Protein AF-A0A365TUL8-F1 (afdb_monomer)

Structure (mmCIF, N/CA/C/O backbone):
data_AF-A0A365TUL8-F1
#
_entry.id   AF-A0A365TUL8-F1
#
loop_
_atom_site.group_PDB
_atom_site.id
_atom_site.type_symbol
_atom_site.label_atom_id
_atom_site.label_alt_id
_atom_site.label_comp_id
_atom_site.label_asym_id
_atom_site.label_entity_id
_atom_site.label_seq_id
_atom_site.pdbx_PDB_ins_code
_atom_site.Cartn_x
_atom_site.Cartn_y
_atom_site.Cartn_z
_atom_site.occupancy
_atom_site.B_iso_or_equiv
_atom_site.auth_seq_id
_atom_site.auth_comp_id
_atom_site.auth_asym_id
_atom_site.auth_atom_id
_atom_site.pdbx_PDB_model_num
ATOM 1 N N . MET A 1 1 ? 41.783 0.658 -5.948 1.00 48.81 1 MET A N 1
ATOM 2 C CA . MET A 1 1 ? 41.569 1.387 -7.216 1.00 48.81 1 MET A CA 1
ATOM 3 C C . MET A 1 1 ? 40.580 0.709 -8.170 1.00 48.81 1 MET A C 1
ATOM 5 O O . MET A 1 1 ? 39.497 1.246 -8.300 1.00 48.81 1 MET A O 1
ATOM 9 N N . LEU A 1 2 ? 40.836 -0.462 -8.784 1.00 32.47 2 LEU A N 1
ATOM 10 C CA . LEU A 1 2 ? 39.826 -1.120 -9.657 1.00 32.47 2 LEU A CA 1
ATOM 11 C C . LEU A 1 2 ? 38.674 -1.791 -8.869 1.00 32.47 2 LEU A C 1
ATOM 13 O O . LEU A 1 2 ? 37.532 -1.793 -9.309 1.00 32.47 2 LEU A O 1
ATOM 17 N N . MET A 1 3 ? 38.965 -2.292 -7.664 1.00 33.47 3 MET A N 1
ATOM 18 C CA . MET A 1 3 ? 37.972 -2.856 -6.732 1.00 33.47 3 MET A CA 1
ATOM 19 C C . MET A 1 3 ? 37.145 -1.799 -5.976 1.00 33.47 3 MET A C 1
ATOM 21 O O . MET A 1 3 ? 36.133 -2.144 -5.388 1.00 33.47 3 MET A O 1
ATOM 25 N N . GLU A 1 4 ? 37.539 -0.520 -5.992 1.00 43.16 4 GLU A N 1
ATOM 26 C CA . GLU A 1 4 ? 36.754 0.576 -5.382 1.00 43.16 4 GLU A CA 1
ATOM 27 C C . GLU A 1 4 ? 35.717 1.147 -6.350 1.00 43.16 4 GLU A C 1
ATOM 29 O O . GLU A 1 4 ? 34.675 1.626 -5.920 1.00 43.16 4 GLU A O 1
ATOM 34 N N . VAL A 1 5 ? 35.961 1.035 -7.658 1.00 46.41 5 VAL A N 1
ATOM 35 C CA . VAL A 1 5 ? 34.981 1.396 -8.695 1.00 46.41 5 VAL A CA 1
ATOM 36 C C . VAL A 1 5 ? 33.846 0.362 -8.757 1.00 46.41 5 VAL A C 1
ATOM 38 O O . VAL A 1 5 ? 32.719 0.707 -9.088 1.00 46.41 5 VAL A O 1
ATOM 41 N N . LEU A 1 6 ? 34.117 -0.880 -8.335 1.00 39.22 6 LEU A N 1
ATOM 42 C CA . LEU A 1 6 ? 33.157 -1.989 -8.231 1.00 39.22 6 LEU A CA 1
ATOM 43 C C . LEU A 1 6 ? 32.432 -2.084 -6.868 1.00 39.22 6 LEU A C 1
ATOM 45 O O . LEU A 1 6 ? 31.628 -2.990 -6.664 1.00 39.22 6 LEU A O 1
ATOM 49 N N . PHE A 1 7 ? 32.642 -1.122 -5.961 1.00 47.91 7 PHE A N 1
ATOM 50 C CA . PHE A 1 7 ? 31.626 -0.751 -4.958 1.00 47.91 7 PHE A CA 1
ATOM 51 C C . PHE A 1 7 ? 30.607 0.273 -5.524 1.00 47.91 7 PHE A C 1
ATOM 53 O O . PHE A 1 7 ? 29.827 0.870 -4.788 1.00 47.91 7 PHE A O 1
ATOM 60 N N . ASP A 1 8 ? 30.655 0.467 -6.847 1.00 53.84 8 ASP A N 1
ATOM 61 C CA . ASP A 1 8 ? 29.578 0.369 -7.841 1.00 53.84 8 ASP A CA 1
ATOM 62 C C . ASP A 1 8 ? 28.235 1.022 -7.492 1.00 53.84 8 ASP A C 1
ATOM 64 O O . ASP A 1 8 ? 27.342 0.434 -6.873 1.00 53.84 8 ASP A O 1
ATOM 68 N N . GLN A 1 9 ? 28.063 2.248 -7.986 1.00 54.72 9 GLN A N 1
ATOM 69 C CA . GLN A 1 9 ? 26.809 2.997 -7.924 1.00 54.72 9 GLN A CA 1
ATOM 70 C C . GLN A 1 9 ? 25.602 2.216 -8.460 1.00 54.72 9 GLN A C 1
ATOM 72 O O . GLN A 1 9 ? 24.484 2.509 -8.045 1.00 54.72 9 GLN A O 1
ATOM 77 N N . SER A 1 10 ? 25.794 1.215 -9.327 1.00 61.03 10 SER A N 1
ATOM 78 C CA . SER A 1 10 ? 24.704 0.366 -9.816 1.00 61.03 10 SER A CA 1
ATOM 79 C C . SER A 1 10 ? 24.051 -0.441 -8.688 1.00 61.03 10 SER A C 1
ATOM 81 O O . SER A 1 10 ? 22.827 -0.460 -8.573 1.00 61.03 10 SER A O 1
ATOM 83 N N . ASN A 1 11 ? 24.853 -1.011 -7.787 1.00 66.25 11 ASN A N 1
ATOM 84 C CA . ASN A 1 11 ? 24.385 -1.830 -6.670 1.00 66.25 11 ASN A CA 1
ATOM 85 C C . ASN A 1 11 ? 23.709 -0.966 -5.599 1.00 66.25 11 ASN A C 1
ATOM 87 O O . ASN A 1 11 ? 22.654 -1.310 -5.070 1.00 66.25 11 ASN A O 1
ATOM 91 N N . ILE A 1 12 ? 24.278 0.216 -5.350 1.00 72.75 12 ILE A N 1
ATOM 92 C CA . ILE A 1 12 ? 23.677 1.225 -4.477 1.00 72.75 12 ILE A CA 1
ATOM 93 C C . ILE A 1 12 ? 22.346 1.703 -5.071 1.00 72.75 12 ILE A C 1
ATOM 95 O O . ILE A 1 12 ? 21.350 1.723 -4.353 1.00 72.75 12 ILE A O 1
ATOM 99 N N . SER A 1 13 ? 22.282 2.014 -6.371 1.00 75.56 13 SER A N 1
ATOM 100 C CA . SER A 1 13 ? 21.034 2.436 -7.024 1.00 75.56 13 SER A CA 1
ATOM 101 C C . SER A 1 13 ? 19.967 1.341 -6.989 1.00 75.56 13 SER A C 1
ATOM 103 O O . SER A 1 13 ? 18.818 1.639 -6.695 1.00 75.56 13 SER A O 1
ATOM 105 N N . ASN A 1 14 ? 20.345 0.070 -7.157 1.00 80.31 14 ASN A N 1
ATOM 106 C CA . ASN A 1 14 ? 19.419 -1.058 -7.056 1.00 80.31 14 ASN A CA 1
ATOM 107 C C . ASN A 1 14 ? 18.845 -1.194 -5.640 1.00 80.31 14 ASN A C 1
ATOM 109 O O . ASN A 1 14 ? 17.654 -1.449 -5.478 1.00 80.31 14 ASN A O 1
ATOM 113 N N . VAL A 1 15 ? 19.665 -0.977 -4.607 1.00 84.94 15 VAL A N 1
ATOM 114 C CA . VAL A 1 15 ? 19.201 -0.959 -3.212 1.00 84.94 15 VAL A CA 1
ATOM 115 C C . VAL A 1 15 ? 18.293 0.245 -2.948 1.00 84.94 15 VAL A C 1
ATOM 117 O O . VAL A 1 15 ? 17.236 0.080 -2.342 1.00 84.94 15 VAL A O 1
ATOM 120 N N . TRP A 1 16 ? 18.647 1.444 -3.419 1.00 88.12 16 TRP A N 1
ATOM 121 C CA . TRP A 1 16 ? 17.794 2.630 -3.270 1.00 88.12 16 TRP A CA 1
ATOM 122 C C . TRP A 1 16 ? 16.459 2.464 -3.987 1.00 88.12 16 TRP A C 1
ATOM 124 O O . TRP A 1 16 ? 15.424 2.738 -3.388 1.00 88.12 16 TRP A O 1
ATOM 134 N N . ASN A 1 17 ? 16.465 1.948 -5.212 1.00 86.19 17 ASN A N 1
ATOM 135 C CA . ASN A 1 17 ? 15.252 1.700 -5.980 1.00 86.19 17 ASN A CA 1
ATOM 136 C C . ASN A 1 17 ? 14.392 0.603 -5.345 1.00 86.19 17 ASN A C 1
ATOM 138 O O . ASN A 1 17 ? 13.170 0.696 -5.332 1.00 86.19 17 ASN A O 1
ATOM 142 N N . PHE A 1 18 ? 15.004 -0.417 -4.741 1.00 86.50 18 PHE A N 1
ATOM 143 C CA . PHE A 1 18 ? 14.268 -1.405 -3.956 1.00 86.50 18 PHE A CA 1
ATOM 144 C C . PHE A 1 18 ? 13.600 -0.778 -2.717 1.00 86.50 18 PHE A C 1
ATOM 146 O O . PHE A 1 18 ? 12.465 -1.113 -2.372 1.00 86.50 18 PHE A O 1
ATOM 153 N N . LEU A 1 19 ? 14.284 0.148 -2.038 1.00 90.19 19 LEU A N 1
ATOM 154 C CA . LEU A 1 19 ? 13.783 0.783 -0.817 1.00 90.19 19 LEU A CA 1
ATOM 155 C C . LEU A 1 19 ? 12.741 1.881 -1.084 1.00 90.19 19 LEU A C 1
ATOM 157 O O . LEU A 1 19 ? 11.743 1.937 -0.364 1.00 90.19 19 LEU A O 1
ATOM 161 N N . PHE A 1 20 ? 12.950 2.722 -2.097 1.00 91.12 20 PHE A N 1
ATOM 162 C CA . PHE A 1 20 ? 12.169 3.942 -2.360 1.00 91.12 20 PHE A CA 1
ATOM 163 C C . PHE A 1 20 ? 11.414 3.933 -3.694 1.00 91.12 20 PHE A C 1
ATOM 165 O O . PHE A 1 20 ? 10.639 4.850 -3.958 1.00 91.12 20 PHE A O 1
ATOM 172 N N . GLY A 1 21 ? 11.591 2.889 -4.501 1.00 89.69 21 GLY A N 1
ATOM 173 C CA . GLY A 1 21 ? 10.936 2.738 -5.792 1.00 89.69 21 GLY A CA 1
ATOM 174 C C . GLY A 1 21 ? 11.673 3.445 -6.921 1.00 89.69 21 GLY A C 1
ATOM 175 O O . GLY A 1 21 ? 12.714 4.071 -6.726 1.00 89.69 21 GLY A O 1
ATOM 176 N N . HIS A 1 22 ? 11.108 3.324 -8.117 1.00 89.88 22 HIS A N 1
ATOM 177 C CA . HIS A 1 22 ? 11.665 3.874 -9.354 1.00 89.88 22 HIS A CA 1
ATOM 178 C C . HIS A 1 22 ? 10.919 5.129 -9.843 1.00 89.88 22 HIS A C 1
ATOM 180 O O . HIS A 1 22 ? 11.310 5.729 -10.843 1.00 89.88 22 HIS A O 1
ATOM 186 N N . GLY A 1 23 ? 9.857 5.540 -9.141 1.00 86.75 23 GLY A N 1
ATOM 187 C CA . GLY A 1 23 ? 8.977 6.641 -9.525 1.00 86.75 23 GLY A CA 1
ATOM 188 C C . GLY A 1 23 ? 7.614 6.165 -10.031 1.00 86.75 23 GLY A C 1
ATOM 189 O O . GLY A 1 23 ? 7.421 5.004 -10.392 1.00 86.75 23 GLY A O 1
ATOM 190 N N . ALA A 1 24 ? 6.645 7.082 -10.040 1.00 86.19 24 ALA A N 1
ATOM 191 C CA . ALA A 1 24 ? 5.290 6.786 -10.494 1.00 86.19 24 ALA A CA 1
ATOM 192 C C . ALA A 1 24 ? 5.275 6.369 -11.975 1.00 86.19 24 ALA A C 1
ATOM 194 O O . ALA A 1 24 ? 5.988 6.953 -12.787 1.00 86.19 24 ALA A O 1
ATOM 195 N N . GLU A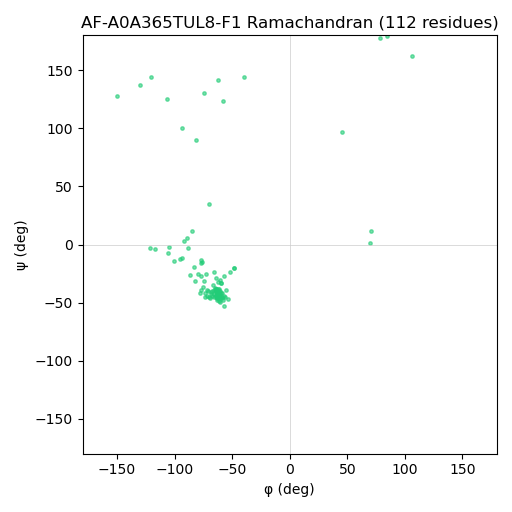 1 25 ? 4.434 5.387 -12.308 1.00 86.62 25 GLU A N 1
ATOM 196 C CA . GLU A 1 25 ? 4.279 4.810 -13.654 1.00 86.62 25 GLU A CA 1
ATOM 197 C C . GLU A 1 25 ? 5.458 3.968 -14.158 1.00 86.62 25 GLU A C 1
ATOM 199 O O . GLU A 1 25 ? 5.363 3.414 -15.254 1.00 86.62 25 GLU A O 1
ATOM 204 N N . PHE A 1 26 ? 6.525 3.785 -13.372 1.00 88.50 26 PHE A N 1
ATOM 205 C CA . PHE A 1 26 ? 7.667 2.965 -13.784 1.00 88.50 26 PHE A CA 1
ATOM 206 C C . PHE A 1 26 ? 7.233 1.563 -14.219 1.00 88.50 26 PHE A C 1
ATOM 208 O O . PHE A 1 26 ? 7.583 1.104 -15.299 1.00 88.50 26 PHE A O 1
ATOM 215 N N . SER A 1 27 ? 6.379 0.916 -13.431 1.00 85.88 27 SER A N 1
ATOM 216 C CA . SER A 1 27 ? 5.842 -0.409 -13.744 1.00 85.88 27 SER A CA 1
ATOM 217 C C . SER A 1 27 ? 5.056 -0.482 -15.065 1.00 85.88 27 SER A C 1
ATOM 219 O O . SER A 1 27 ? 5.103 -1.508 -15.741 1.00 85.88 27 SER A O 1
ATOM 221 N N . ARG A 1 28 ? 4.353 0.587 -15.468 1.00 87.06 28 ARG A N 1
ATOM 222 C CA . ARG A 1 28 ? 3.670 0.681 -16.773 1.00 87.06 28 ARG A CA 1
ATOM 223 C C . ARG A 1 28 ? 4.686 0.832 -17.900 1.00 87.06 28 ARG A C 1
ATOM 225 O O . ARG A 1 28 ? 4.564 0.145 -18.910 1.00 87.06 28 ARG A O 1
ATOM 232 N N . LEU A 1 29 ? 5.688 1.691 -17.709 1.00 89.06 29 LEU A N 1
ATOM 233 C CA . LEU A 1 29 ? 6.765 1.895 -18.677 1.00 89.06 29 LEU A CA 1
ATOM 234 C C . LEU A 1 29 ? 7.546 0.599 -18.911 1.00 89.06 29 LEU A C 1
ATOM 236 O O . LEU A 1 29 ? 7.725 0.212 -20.058 1.00 89.06 29 LEU A O 1
ATOM 240 N N . THR A 1 30 ? 7.895 -0.135 -17.851 1.00 86.00 30 THR A N 1
ATOM 241 C CA . THR A 1 30 ? 8.567 -1.439 -17.964 1.00 86.00 30 THR A CA 1
ATOM 242 C C . THR A 1 30 ? 7.739 -2.444 -18.766 1.00 86.00 30 THR A C 1
ATOM 244 O O . THR A 1 30 ? 8.280 -3.164 -19.598 1.00 86.00 30 THR A O 1
ATOM 247 N N . VAL A 1 31 ? 6.419 -2.498 -18.556 1.00 84.50 31 VAL A N 1
ATOM 248 C CA . VAL A 1 31 ? 5.544 -3.390 -19.336 1.00 84.50 31 VAL A CA 1
ATOM 249 C C . VAL A 1 31 ? 5.459 -2.951 -20.800 1.00 84.50 31 VAL A C 1
ATOM 251 O O . VAL A 1 31 ? 5.504 -3.799 -21.691 1.00 84.50 31 VAL A O 1
ATOM 254 N N . ALA A 1 32 ? 5.378 -1.645 -21.062 1.00 88.38 32 ALA A N 1
ATOM 255 C CA . ALA A 1 32 ? 5.361 -1.110 -22.419 1.00 88.38 32 ALA A CA 1
ATOM 256 C C . ALA A 1 32 ? 6.672 -1.380 -23.174 1.00 88.38 32 ALA A C 1
ATOM 258 O O . ALA A 1 32 ? 6.630 -1.708 -24.359 1.00 88.38 32 ALA A O 1
ATOM 259 N N . GLU A 1 33 ? 7.814 -1.287 -22.492 1.00 88.38 33 GLU A N 1
ATOM 260 C CA . GLU A 1 33 ? 9.138 -1.585 -23.046 1.00 88.38 33 GLU A CA 1
ATOM 261 C C . GLU A 1 33 ? 9.325 -3.082 -23.328 1.00 88.38 33 GLU A C 1
ATOM 263 O O . GLU A 1 33 ? 9.775 -3.444 -24.413 1.00 88.38 33 GLU A O 1
ATOM 268 N N . GLU A 1 34 ? 8.940 -3.952 -22.390 1.00 86.44 34 GLU A N 1
ATOM 269 C CA . GLU A 1 34 ? 9.165 -5.400 -22.499 1.00 86.44 34 GLU A CA 1
ATOM 270 C C . GLU A 1 34 ? 8.224 -6.062 -23.515 1.00 86.44 34 GLU A C 1
ATOM 272 O O . GLU A 1 34 ? 8.627 -6.926 -24.294 1.00 86.44 34 GLU A O 1
ATOM 277 N N . PHE A 1 35 ? 6.952 -5.661 -23.521 1.00 85.38 35 PHE A N 1
ATOM 278 C CA . PHE A 1 35 ? 5.926 -6.326 -24.321 1.00 85.38 35 PHE A CA 1
ATOM 279 C C . PHE A 1 35 ? 5.499 -5.538 -25.567 1.00 85.38 35 PHE A C 1
ATOM 281 O O . PHE A 1 35 ? 4.744 -6.054 -26.395 1.00 85.38 35 PHE A O 1
ATOM 288 N N . GLY A 1 36 ? 5.969 -4.297 -25.724 1.00 87.19 36 GLY A N 1
ATOM 289 C CA . GLY A 1 36 ? 5.660 -3.445 -26.874 1.00 87.19 36 GLY A CA 1
ATOM 290 C C . GLY A 1 36 ? 4.215 -2.934 -26.918 1.00 87.19 36 GLY A C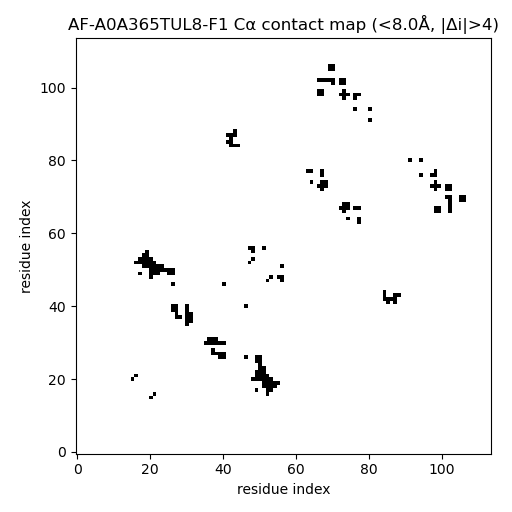 1
ATOM 291 O O . GLY A 1 36 ? 3.788 -2.399 -27.942 1.00 87.19 36 GLY A O 1
ATOM 292 N N . PHE A 1 37 ? 3.448 -3.098 -25.837 1.00 85.38 37 PHE A N 1
ATOM 293 C CA . PHE A 1 37 ? 2.087 -2.583 -25.707 1.00 85.38 37 PHE A CA 1
ATOM 294 C C . PHE A 1 37 ? 1.900 -1.824 -24.393 1.00 85.38 37 PHE A C 1
ATOM 296 O O . PHE A 1 37 ? 2.332 -2.254 -23.328 1.00 85.38 37 PHE A O 1
ATOM 303 N N . ASP A 1 38 ? 1.214 -0.686 -24.470 1.00 83.06 38 ASP A N 1
ATOM 304 C CA . ASP A 1 38 ? 0.926 0.160 -23.315 1.00 83.06 38 ASP A CA 1
ATOM 305 C C . ASP A 1 38 ? -0.283 -0.393 -22.546 1.00 83.06 38 ASP A C 1
ATOM 307 O O . ASP A 1 38 ? -1.437 -0.073 -22.846 1.00 83.06 38 ASP A O 1
ATOM 311 N N . ILE A 1 39 ? -0.013 -1.272 -21.576 1.00 80.44 39 ILE A N 1
ATOM 312 C CA . ILE A 1 39 ? -1.016 -1.735 -20.613 1.00 80.44 39 ILE A CA 1
ATOM 313 C C . ILE A 1 39 ? -0.599 -1.406 -19.183 1.00 80.44 39 ILE A C 1
ATOM 315 O O . ILE A 1 39 ? 0.566 -1.501 -18.798 1.00 80.44 39 ILE A O 1
ATOM 319 N N . MET A 1 40 ? -1.593 -1.071 -18.365 1.00 75.81 40 MET A N 1
ATOM 320 C CA . MET A 1 40 ? -1.390 -0.871 -16.937 1.00 75.81 40 MET A CA 1
ATOM 321 C C . MET A 1 40 ? -1.202 -2.234 -16.245 1.00 75.81 40 MET A C 1
ATOM 323 O O . MET A 1 40 ? -2.045 -3.120 -16.429 1.00 75.81 40 MET A O 1
ATOM 327 N N . PRO A 1 41 ? -0.165 -2.415 -15.406 1.00 73.50 41 PRO A N 1
ATOM 328 C CA . PRO A 1 41 ? -0.036 -3.604 -14.576 1.00 73.50 41 PRO A CA 1
ATOM 329 C C . PRO A 1 41 ? -1.263 -3.745 -13.669 1.00 73.50 41 PRO A C 1
ATOM 331 O O . PRO A 1 41 ? -1.594 -2.839 -12.902 1.00 73.50 41 PRO A O 1
ATOM 334 N N . HIS A 1 42 ? -1.934 -4.891 -13.760 1.00 71.69 42 HIS A N 1
ATOM 335 C CA . HIS A 1 42 ? -3.203 -5.148 -13.071 1.00 71.69 42 HIS A CA 1
ATOM 336 C C . HIS A 1 42 ? -3.021 -5.434 -11.562 1.00 71.69 42 HIS A C 1
ATOM 338 O O . HIS A 1 42 ? -3.981 -5.401 -10.793 1.00 71.69 42 HIS A O 1
ATOM 344 N N . ASN A 1 43 ? -1.796 -5.729 -11.113 1.00 75.56 43 ASN A N 1
ATOM 345 C CA . ASN A 1 43 ? -1.500 -5.950 -9.699 1.00 75.56 43 ASN A CA 1
ATOM 346 C C . ASN A 1 43 ? -1.029 -4.644 -9.046 1.00 75.56 43 ASN A C 1
ATOM 348 O O . ASN A 1 43 ? 0.134 -4.260 -9.171 1.00 75.56 43 ASN A O 1
ATOM 352 N N . ASP A 1 44 ? -1.936 -3.982 -8.327 1.00 75.56 44 ASP A N 1
ATOM 353 C CA . ASP A 1 44 ? -1.661 -2.696 -7.684 1.00 75.56 44 ASP A CA 1
ATOM 354 C C . ASP A 1 44 ? -0.590 -2.783 -6.594 1.00 75.56 44 ASP A C 1
ATOM 356 O O . ASP A 1 44 ? 0.117 -1.806 -6.377 1.00 75.56 44 ASP A O 1
ATOM 360 N N . PHE A 1 45 ? -0.432 -3.930 -5.923 1.00 76.00 45 PHE A N 1
ATOM 361 C CA . PHE A 1 45 ? 0.594 -4.094 -4.891 1.00 76.00 45 PHE A CA 1
ATOM 362 C C . PHE A 1 45 ? 1.989 -4.207 -5.506 1.00 76.00 45 PHE A C 1
ATOM 364 O O . PHE A 1 45 ? 2.913 -3.533 -5.060 1.00 76.00 45 PHE A O 1
ATOM 371 N N . ILE A 1 46 ? 2.134 -5.008 -6.567 1.00 78.19 46 ILE A N 1
ATOM 372 C CA . ILE A 1 46 ? 3.393 -5.107 -7.321 1.00 78.19 46 ILE A CA 1
ATOM 373 C C . ILE A 1 46 ? 3.721 -3.758 -7.962 1.00 78.19 46 ILE A C 1
ATOM 375 O O . ILE A 1 46 ? 4.857 -3.304 -7.860 1.00 78.19 46 ILE A O 1
ATOM 379 N N . ARG A 1 47 ? 2.726 -3.083 -8.553 1.00 83.31 47 ARG A N 1
ATOM 380 C CA . ARG A 1 47 ? 2.888 -1.720 -9.072 1.00 83.31 47 ARG A CA 1
ATOM 381 C C . ARG A 1 47 ? 3.356 -0.764 -7.980 1.00 83.31 47 ARG A C 1
ATOM 383 O O . ARG A 1 47 ? 4.354 -0.083 -8.162 1.00 83.31 47 ARG A O 1
ATOM 390 N N . PHE A 1 48 ? 2.659 -0.722 -6.847 1.00 83.94 48 PHE A N 1
ATOM 391 C CA . PHE A 1 48 ? 2.986 0.188 -5.752 1.00 83.94 48 PHE A CA 1
ATOM 392 C C . PHE A 1 48 ? 4.385 -0.086 -5.189 1.00 83.94 48 PHE A C 1
ATOM 394 O O . PHE A 1 48 ? 5.126 0.848 -4.902 1.00 83.94 48 PHE A O 1
ATOM 401 N N . PHE A 1 49 ? 4.776 -1.356 -5.094 1.00 85.25 49 PHE A N 1
ATOM 402 C CA . PHE A 1 49 ? 6.118 -1.747 -4.687 1.00 85.25 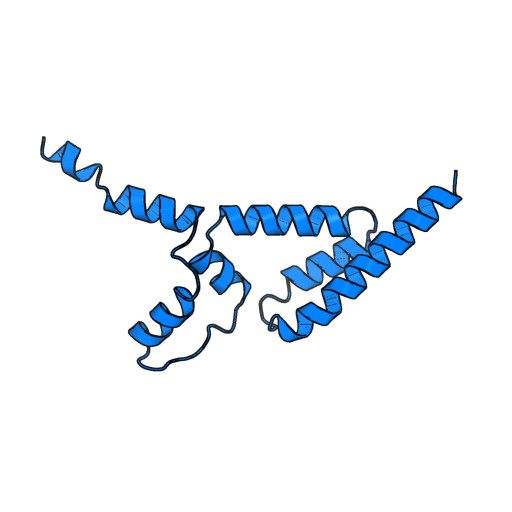49 PHE A CA 1
ATOM 403 C C . PHE A 1 49 ? 7.195 -1.324 -5.695 1.00 85.25 49 PHE A C 1
ATOM 405 O O . PHE A 1 49 ? 8.221 -0.791 -5.289 1.00 85.25 49 PHE A O 1
ATOM 412 N N . LEU A 1 50 ? 6.983 -1.528 -6.996 1.00 84.38 50 LEU A N 1
ATOM 413 C CA . LEU A 1 50 ? 7.958 -1.143 -8.022 1.00 84.38 50 LEU A CA 1
ATOM 414 C C . LEU A 1 50 ? 8.093 0.380 -8.150 1.00 84.38 50 LEU A C 1
ATOM 416 O O . LEU A 1 50 ? 9.210 0.893 -8.262 1.00 84.38 50 LEU A O 1
ATOM 420 N N . ASP A 1 51 ? 6.971 1.094 -8.085 1.00 88.00 51 ASP A N 1
ATOM 421 C CA . ASP A 1 51 ? 6.919 2.543 -8.259 1.00 88.00 51 ASP A CA 1
ATOM 422 C C . ASP A 1 51 ? 7.406 3.290 -6.997 1.00 88.00 51 ASP A C 1
ATOM 424 O O . ASP A 1 51 ? 8.128 4.279 -7.118 1.00 88.00 51 ASP A O 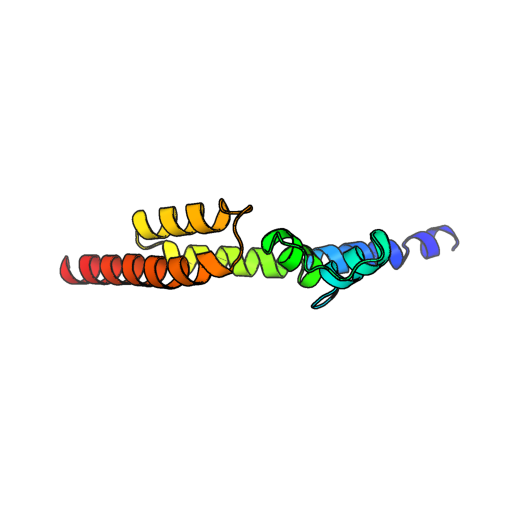1
ATOM 428 N N . PHE A 1 52 ? 7.065 2.814 -5.788 1.00 88.56 52 PHE A N 1
ATOM 429 C CA . PHE A 1 52 ? 7.306 3.526 -4.515 1.00 88.56 52 PHE A CA 1
ATOM 430 C C . PHE A 1 52 ? 8.179 2.779 -3.489 1.00 88.56 52 PHE A C 1
ATOM 432 O O . PHE A 1 52 ? 8.469 3.316 -2.415 1.00 88.56 52 PHE A O 1
ATOM 439 N N . GLY A 1 53 ? 8.595 1.548 -3.782 1.00 89.00 53 GLY A N 1
ATOM 440 C CA . GLY A 1 53 ? 9.556 0.784 -2.987 1.00 89.00 53 GLY A CA 1
ATOM 441 C C . GLY A 1 53 ? 9.006 0.135 -1.718 1.00 89.00 53 GLY A C 1
ATOM 442 O O . GLY A 1 53 ? 7.842 0.286 -1.321 1.00 89.00 53 GLY A O 1
ATOM 443 N N . LEU A 1 54 ? 9.893 -0.597 -1.040 1.00 88.38 54 LEU A N 1
ATOM 444 C CA . LEU A 1 54 ? 9.592 -1.304 0.203 1.00 88.38 54 LEU A CA 1
ATOM 445 C C . LEU A 1 54 ? 9.160 -0.361 1.333 1.00 88.38 54 LEU A C 1
ATOM 447 O O . LEU A 1 54 ? 8.248 -0.694 2.089 1.00 88.38 54 LEU A O 1
ATOM 451 N N . PHE A 1 55 ? 9.793 0.806 1.467 1.00 90.62 55 PHE A N 1
ATOM 452 C CA . PHE A 1 55 ? 9.515 1.728 2.569 1.00 90.62 55 PHE A CA 1
ATOM 453 C C . PHE A 1 55 ? 8.072 2.242 2.523 1.00 90.62 55 PHE A C 1
ATOM 455 O O . PHE A 1 55 ? 7.363 2.210 3.531 1.00 90.62 55 PHE A O 1
ATOM 462 N N . SER A 1 56 ? 7.598 2.620 1.337 1.00 87.00 56 SER A N 1
ATOM 463 C CA . SER A 1 56 ? 6.212 3.044 1.126 1.00 87.00 56 SER A CA 1
ATOM 464 C C . SER A 1 56 ? 5.226 1.905 1.391 1.00 87.00 56 SER A C 1
ATOM 466 O O . SER A 1 56 ? 4.181 2.125 2.005 1.00 87.00 56 SER A O 1
ATOM 468 N N . CYS A 1 57 ? 5.571 0.671 1.005 1.00 85.81 57 CYS A N 1
ATOM 469 C CA . CYS A 1 57 ? 4.763 -0.508 1.326 1.00 85.81 57 CYS A CA 1
ATOM 470 C C . CYS A 1 57 ? 4.656 -0.727 2.841 1.00 85.81 57 CYS A C 1
ATOM 472 O O . CYS A 1 57 ? 3.565 -0.969 3.352 1.00 85.81 57 CYS A O 1
ATOM 474 N N . LEU A 1 58 ? 5.762 -0.596 3.580 1.00 88.19 58 LEU A N 1
ATOM 475 C CA . LEU A 1 58 ? 5.765 -0.712 5.041 1.00 88.19 58 LEU A CA 1
ATOM 476 C C . LEU A 1 58 ? 4.907 0.371 5.701 1.00 88.19 58 LEU A C 1
ATOM 478 O O . LEU A 1 58 ? 4.121 0.058 6.595 1.00 88.19 58 LEU A O 1
ATOM 482 N N . ILE A 1 59 ? 4.995 1.622 5.237 1.00 88.38 59 ILE A N 1
ATOM 483 C CA . ILE A 1 59 ? 4.121 2.706 5.709 1.00 88.38 59 ILE A CA 1
ATOM 484 C C . ILE A 1 59 ? 2.652 2.352 5.463 1.00 88.38 59 ILE A C 1
ATOM 486 O O . ILE A 1 59 ? 1.832 2.490 6.371 1.00 88.38 59 ILE A O 1
ATOM 490 N N . LEU A 1 60 ? 2.317 1.851 4.271 1.00 84.69 60 LEU A N 1
ATOM 491 C CA . LEU A 1 60 ? 0.959 1.423 3.945 1.00 84.69 60 LEU A CA 1
ATOM 492 C C . LEU A 1 60 ? 0.473 0.320 4.899 1.00 84.69 60 LEU A C 1
ATOM 494 O O . LEU A 1 60 ? -0.634 0.425 5.425 1.00 84.69 60 LEU A O 1
ATOM 498 N N . PHE A 1 61 ? 1.297 -0.690 5.189 1.00 83.75 61 PHE A N 1
ATOM 499 C CA . PHE A 1 61 ? 0.954 -1.739 6.157 1.00 83.75 61 PHE A CA 1
ATOM 500 C C . PHE A 1 61 ? 0.721 -1.187 7.565 1.00 83.75 61 PHE A C 1
ATOM 502 O O . PHE A 1 61 ? -0.241 -1.582 8.225 1.00 83.75 61 PHE A O 1
ATOM 509 N N . VAL A 1 62 ? 1.558 -0.251 8.022 1.00 88.69 62 VAL A N 1
ATOM 510 C CA . VAL A 1 62 ? 1.378 0.406 9.325 1.00 88.69 62 VAL A CA 1
ATOM 511 C C . VAL A 1 62 ? 0.060 1.178 9.359 1.00 88.69 62 VAL A C 1
ATOM 513 O O . VAL A 1 62 ? -0.693 1.047 10.322 1.00 88.69 62 VAL A O 1
ATOM 516 N N . ILE A 1 63 ? -0.265 1.931 8.305 1.00 86.19 63 ILE A N 1
ATOM 517 C CA . ILE A 1 63 ? -1.539 2.655 8.200 1.00 86.19 63 ILE A CA 1
ATOM 518 C C . ILE A 1 63 ? -2.715 1.674 8.249 1.00 86.19 63 ILE A C 1
ATOM 520 O O . ILE A 1 63 ? -3.631 1.858 9.048 1.00 86.19 63 ILE A O 1
ATOM 524 N N . LEU A 1 64 ? -2.679 0.606 7.451 1.00 83.69 64 LEU A N 1
ATOM 525 C CA . LEU A 1 64 ? -3.734 -0.408 7.421 1.00 83.69 64 LEU A CA 1
ATOM 526 C C . LEU A 1 64 ? -3.928 -1.075 8.790 1.00 83.69 64 LEU A C 1
ATOM 528 O O . LEU A 1 64 ? -5.062 -1.235 9.243 1.00 83.69 64 LEU A O 1
ATOM 532 N N . TY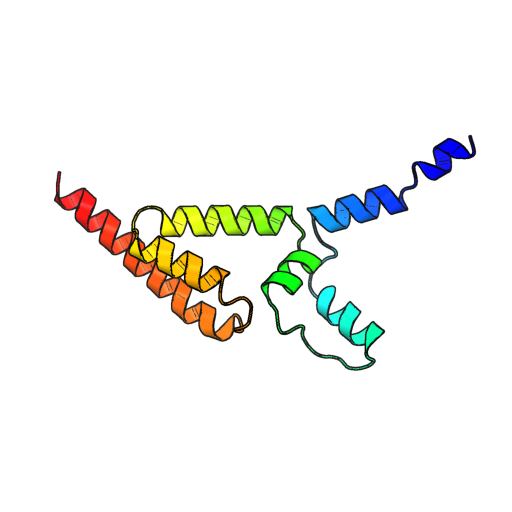R A 1 65 ? -2.838 -1.393 9.489 1.00 85.31 65 TYR A N 1
ATOM 533 C CA . TYR A 1 65 ? -2.893 -1.902 10.857 1.00 85.31 65 TYR A CA 1
ATOM 534 C C . TYR A 1 65 ? -3.539 -0.894 11.815 1.00 85.31 65 TYR A C 1
ATOM 536 O O . TYR A 1 65 ? -4.462 -1.249 12.545 1.00 85.31 65 TYR A O 1
ATOM 544 N N . LEU A 1 66 ? -3.116 0.373 11.795 1.00 86.69 66 LEU A N 1
ATOM 545 C CA . LEU A 1 66 ? -3.677 1.415 12.664 1.00 86.69 66 LEU A CA 1
ATOM 546 C C . LEU A 1 66 ? -5.179 1.624 12.440 1.00 86.69 66 LEU A C 1
ATOM 548 O O . LEU A 1 66 ? -5.902 1.932 13.389 1.00 86.69 66 LEU A O 1
ATOM 552 N N . VAL A 1 67 ? -5.648 1.440 11.206 1.00 83.94 67 VAL A N 1
ATOM 553 C CA . VAL A 1 67 ? -7.065 1.554 10.848 1.00 83.94 67 VAL A CA 1
ATOM 554 C C . VAL A 1 67 ? -7.855 0.290 11.219 1.00 83.94 67 VAL A C 1
ATOM 556 O O . VAL A 1 67 ? -9.052 0.395 11.464 1.00 83.94 67 VAL A O 1
ATOM 559 N N . GLY A 1 68 ? -7.221 -0.883 11.303 1.00 84.38 68 GLY A N 1
ATOM 560 C CA . GLY A 1 68 ? -7.882 -2.156 11.622 1.00 84.38 68 GLY A CA 1
ATOM 561 C C . GLY A 1 68 ? -7.747 -2.646 13.071 1.00 84.38 68 GLY A C 1
ATOM 562 O O . GLY A 1 68 ? -8.475 -3.552 13.466 1.00 84.38 68 GLY A O 1
ATOM 563 N N . LYS A 1 69 ? -6.830 -2.086 13.871 1.00 85.12 69 LYS A N 1
ATOM 564 C CA . LYS A 1 69 ? -6.418 -2.671 15.163 1.00 85.12 69 LYS A CA 1
ATOM 565 C C . LYS A 1 69 ? -7.499 -2.719 16.246 1.00 85.12 69 LYS A C 1
ATOM 567 O O . LYS A 1 69 ? -7.376 -3.521 17.165 1.00 85.12 69 LYS A O 1
ATOM 572 N N . ASP A 1 70 ? -8.525 -1.869 16.181 1.00 84.38 70 ASP A N 1
ATOM 573 C CA . ASP A 1 70 ? -9.518 -1.755 17.260 1.00 84.38 70 ASP A CA 1
ATOM 574 C C . ASP A 1 70 ? -10.733 -2.682 17.052 1.00 84.38 70 ASP A C 1
ATOM 576 O O . ASP A 1 70 ? -11.668 -2.673 17.851 1.00 84.38 70 ASP A O 1
ATOM 580 N N . SER A 1 71 ? -10.735 -3.508 15.996 1.00 87.19 71 SER A N 1
ATOM 581 C CA . SER A 1 71 ? -11.801 -4.472 15.713 1.00 87.19 71 SER A CA 1
ATOM 582 C C . SER A 1 71 ? -11.273 -5.699 14.979 1.00 87.19 71 SER A C 1
ATOM 584 O O . SER A 1 71 ? -10.693 -5.575 13.904 1.00 87.19 71 SER A O 1
ATOM 586 N N . VAL A 1 72 ? -11.564 -6.902 15.491 1.00 86.50 72 VAL A N 1
ATOM 587 C CA . VAL A 1 72 ? -11.248 -8.163 14.792 1.00 86.50 72 VAL A CA 1
ATOM 588 C C . VAL A 1 72 ? -11.857 -8.170 13.388 1.00 86.50 72 VAL A C 1
ATOM 590 O O . VAL A 1 72 ? -11.202 -8.581 12.437 1.00 86.50 72 VAL A O 1
ATOM 593 N N . LEU A 1 73 ? -13.076 -7.640 13.233 1.00 87.38 73 LEU A N 1
ATOM 594 C CA . LEU A 1 73 ? -13.727 -7.517 11.929 1.00 87.38 73 LEU A CA 1
ATOM 595 C C . LEU A 1 73 ? -12.953 -6.577 10.995 1.00 87.38 73 LEU A C 1
ATOM 597 O O . LEU A 1 73 ? -12.743 -6.918 9.836 1.00 87.38 73 LEU A O 1
ATOM 601 N N . ALA A 1 74 ? -12.506 -5.416 11.484 1.00 86.00 74 ALA A N 1
ATOM 602 C CA . ALA A 1 74 ? -11.729 -4.481 10.671 1.00 86.00 74 ALA A CA 1
ATOM 603 C C . ALA A 1 74 ? -10.370 -5.080 10.279 1.00 86.00 74 ALA A C 1
ATOM 605 O O . ALA A 1 74 ? -9.964 -4.956 9.127 1.00 86.00 74 ALA A O 1
ATOM 606 N N . LEU A 1 75 ? -9.713 -5.800 11.191 1.00 86.31 75 LEU A N 1
ATOM 607 C CA . LEU A 1 75 ? -8.477 -6.523 10.902 1.00 86.31 75 LEU A CA 1
ATOM 608 C C . LEU A 1 75 ? -8.690 -7.624 9.851 1.00 86.31 75 LEU A C 1
ATOM 610 O O . LEU A 1 75 ? -7.892 -7.742 8.926 1.00 86.31 75 LEU A O 1
ATOM 614 N N . MET A 1 76 ? -9.777 -8.397 9.941 1.00 87.06 76 MET A N 1
ATOM 615 C CA . MET A 1 76 ? -10.124 -9.393 8.921 1.00 87.06 76 MET A CA 1
ATOM 616 C C . MET A 1 76 ? -10.398 -8.741 7.565 1.00 87.06 76 MET A C 1
ATOM 618 O O . MET A 1 76 ? -9.932 -9.245 6.549 1.00 87.06 76 MET A O 1
ATOM 622 N N . LEU A 1 77 ? -11.092 -7.600 7.535 1.00 85.88 77 LEU A N 1
ATOM 623 C CA . LEU A 1 77 ? -11.320 -6.841 6.304 1.00 85.88 77 LEU A CA 1
ATOM 624 C C . LEU A 1 77 ? -10.013 -6.291 5.714 1.00 85.88 77 LEU A C 1
ATOM 626 O O . LEU A 1 77 ? -9.848 -6.328 4.499 1.00 85.88 77 LEU A O 1
ATOM 630 N N . VAL A 1 78 ? -9.065 -5.847 6.546 1.00 83.12 78 VAL A N 1
ATOM 631 C CA . VAL A 1 78 ? -7.711 -5.458 6.113 1.00 83.12 78 VAL A CA 1
ATOM 632 C C . VAL A 1 78 ? -6.949 -6.658 5.549 1.00 83.12 78 VAL A C 1
ATOM 634 O O . VAL A 1 78 ? -6.331 -6.549 4.497 1.00 83.12 78 VAL A O 1
ATOM 637 N N . LEU A 1 79 ? -7.008 -7.823 6.196 1.00 82.75 79 LEU A N 1
ATOM 638 C CA . LEU A 1 79 ? -6.364 -9.040 5.694 1.00 82.75 79 LEU A CA 1
ATOM 639 C C . LEU A 1 79 ? -6.968 -9.492 4.364 1.00 82.75 79 LEU A C 1
ATOM 641 O O . LEU A 1 79 ? -6.223 -9.875 3.466 1.00 82.75 79 LEU A O 1
ATOM 645 N N . ILE A 1 80 ? -8.290 -9.404 4.205 1.00 82.56 80 ILE A N 1
ATOM 646 C CA . ILE A 1 80 ? -8.980 -9.663 2.934 1.00 82.56 80 ILE A CA 1
ATOM 647 C C . ILE A 1 80 ? -8.539 -8.648 1.878 1.00 82.56 80 ILE A C 1
ATOM 649 O O . ILE A 1 80 ? -8.183 -9.041 0.776 1.00 82.56 80 ILE A O 1
ATOM 653 N N . TYR A 1 81 ? -8.489 -7.361 2.223 1.00 78.50 81 TYR A N 1
ATOM 654 C CA . TYR A 1 81 ? -8.006 -6.302 1.338 1.00 78.50 81 TYR A CA 1
ATOM 655 C C . TYR A 1 81 ? -6.577 -6.572 0.847 1.00 78.50 81 TYR A C 1
ATOM 657 O O . TYR A 1 81 ? -6.304 -6.460 -0.342 1.00 78.50 81 TYR A O 1
ATOM 665 N N . MET A 1 82 ? -5.673 -6.972 1.747 1.00 75.56 82 MET A N 1
ATOM 666 C CA . MET A 1 82 ? -4.286 -7.282 1.394 1.00 75.56 82 MET A CA 1
ATOM 667 C C . MET A 1 82 ? -4.175 -8.584 0.597 1.00 75.56 82 MET A C 1
ATOM 669 O O . MET A 1 82 ? -3.407 -8.640 -0.350 1.00 75.56 82 MET A O 1
ATOM 673 N N . SER A 1 83 ? -4.942 -9.620 0.953 1.00 74.88 83 SER A N 1
ATOM 674 C CA . SER A 1 83 ? -4.920 -10.928 0.277 1.00 74.88 83 SER A CA 1
ATOM 675 C C . SER A 1 83 ? -5.669 -10.955 -1.053 1.00 74.88 83 SER A C 1
ATOM 677 O O . SER A 1 83 ? -5.407 -11.831 -1.878 1.00 74.88 83 SER A O 1
ATOM 679 N N . ALA A 1 84 ? -6.516 -9.963 -1.325 1.00 70.81 84 ALA A N 1
ATOM 680 C CA . ALA A 1 84 ? -7.133 -9.718 -2.623 1.00 70.81 84 ALA A CA 1
ATOM 681 C C . ALA A 1 84 ? -6.120 -9.214 -3.675 1.00 70.81 84 ALA A C 1
ATOM 683 O O . ALA A 1 84 ? -6.486 -8.457 -4.567 1.00 70.81 84 ALA A O 1
ATOM 684 N N . PHE A 1 85 ? -4.868 -9.690 -3.620 1.00 57.81 85 PHE A N 1
ATOM 685 C CA . PHE A 1 85 ? -3.749 -9.419 -4.532 1.00 57.81 85 PHE A CA 1
ATOM 686 C C . PHE A 1 85 ? -4.094 -9.570 -6.027 1.00 57.81 85 PHE A C 1
ATOM 688 O O . PHE A 1 85 ? -3.375 -9.045 -6.873 1.00 57.81 85 PHE A O 1
ATOM 695 N N . TYR A 1 86 ? -5.171 -10.293 -6.356 1.00 53.91 86 TYR A N 1
ATOM 696 C CA . TYR A 1 86 ? -5.666 -10.502 -7.721 1.00 53.91 86 TYR A CA 1
ATOM 697 C C . TYR A 1 86 ? -6.774 -9.532 -8.159 1.00 53.91 86 TYR A C 1
ATOM 699 O O . TYR A 1 86 ? -7.095 -9.476 -9.346 1.00 53.91 86 TYR A O 1
ATOM 707 N N . HIS A 1 87 ? -7.375 -8.774 -7.242 1.00 53.44 87 HIS A N 1
ATOM 708 C CA . HIS A 1 87 ? -8.485 -7.879 -7.548 1.00 53.44 87 HIS A CA 1
ATOM 709 C C . HIS A 1 87 ? -8.038 -6.417 -7.521 1.00 53.44 87 HIS A C 1
ATOM 711 O O . HIS A 1 87 ? -7.506 -5.929 -6.530 1.00 53.44 87 HIS A O 1
ATOM 717 N N . ASN A 1 88 ? -8.303 -5.728 -8.636 1.00 55.69 88 ASN A N 1
ATOM 718 C CA . ASN A 1 88 ? -8.118 -4.290 -8.833 1.00 55.69 88 ASN A CA 1
ATOM 719 C C . ASN A 1 88 ? -8.511 -3.460 -7.601 1.00 55.69 88 ASN A C 1
ATOM 721 O O . ASN A 1 88 ? -9.567 -3.688 -7.000 1.00 55.69 88 ASN A O 1
ATOM 725 N N . MET A 1 89 ? -7.771 -2.377 -7.359 1.00 55.38 89 MET A N 1
ATOM 726 C CA . MET A 1 89 ? -8.110 -1.284 -6.443 1.00 55.38 89 MET A CA 1
ATOM 727 C C . MET A 1 89 ? -9.546 -0.755 -6.626 1.00 55.38 89 MET A C 1
ATOM 729 O O . MET A 1 89 ? -10.127 -0.190 -5.703 1.00 55.38 89 MET A O 1
ATOM 733 N N . LEU A 1 90 ? -10.178 -0.990 -7.781 1.00 42.19 90 LEU A N 1
ATOM 734 C CA . LEU A 1 90 ? -11.578 -0.635 -8.030 1.00 42.19 90 LEU A CA 1
ATOM 735 C C . LEU A 1 90 ? -12.569 -1.325 -7.068 1.00 42.19 90 LEU A C 1
ATOM 737 O O . LEU A 1 90 ? -13.583 -0.730 -6.713 1.00 42.19 90 LEU A O 1
ATOM 741 N N . TYR A 1 91 ? -12.267 -2.537 -6.582 1.00 47.44 91 TYR A N 1
ATOM 742 C CA . TYR A 1 91 ? -13.031 -3.177 -5.497 1.00 47.44 91 TYR A CA 1
ATOM 743 C C . TYR A 1 91 ? -12.580 -2.710 -4.104 1.00 47.44 91 TYR A C 1
ATOM 745 O O . TYR A 1 91 ? -13.322 -2.819 -3.129 1.00 47.44 91 TYR A O 1
ATOM 753 N N . SER A 1 92 ? -11.379 -2.148 -4.003 1.00 56.66 92 SER A N 1
ATOM 754 C CA . SER A 1 92 ? -10.735 -1.734 -2.757 1.00 56.66 92 SER A CA 1
ATOM 755 C C . SER A 1 92 ? -11.302 -0.418 -2.201 1.00 56.66 92 SER A C 1
ATOM 757 O O . SER A 1 92 ? -11.391 -0.253 -0.980 1.00 56.66 92 SER A O 1
ATOM 759 N N . LEU A 1 93 ? -11.834 0.443 -3.080 1.00 59.72 93 LEU A N 1
ATOM 760 C CA . LEU A 1 93 ? -12.649 1.608 -2.711 1.00 59.72 93 LEU A CA 1
ATOM 761 C C . LEU A 1 93 ? -13.882 1.243 -1.872 1.00 59.72 93 LEU A C 1
ATOM 763 O O . LEU A 1 93 ? -14.322 2.065 -1.075 1.00 59.72 93 LEU A O 1
ATOM 767 N N . TYR A 1 94 ? -14.425 0.028 -2.000 1.00 65.94 94 TYR A N 1
ATOM 768 C CA . TYR 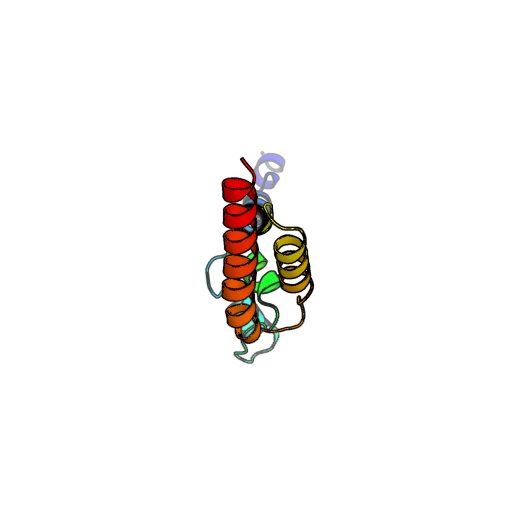A 1 94 ? -15.537 -0.437 -1.161 1.00 65.94 94 TYR A CA 1
ATOM 769 C C . TYR A 1 94 ? -15.073 -0.963 0.200 1.00 65.94 94 TYR A C 1
ATOM 771 O O . TYR A 1 94 ? -15.780 -0.818 1.197 1.00 65.94 94 TYR A O 1
ATOM 779 N N . PHE A 1 95 ? -13.874 -1.542 0.270 1.00 69.56 95 PHE A N 1
ATOM 780 C CA . PHE A 1 95 ? -13.331 -2.083 1.515 1.00 69.56 95 PHE A CA 1
ATOM 781 C C . PHE A 1 95 ? -12.851 -0.989 2.468 1.00 69.56 95 PHE A C 1
ATOM 783 O O . PHE A 1 95 ? -13.067 -1.117 3.670 1.00 69.56 95 PHE A O 1
ATOM 790 N N . ALA A 1 96 ? -12.266 0.105 1.971 1.00 73.44 96 ALA A N 1
ATOM 791 C CA . ALA A 1 96 ? -11.786 1.186 2.835 1.00 73.44 96 ALA A CA 1
ATOM 792 C C . ALA A 1 96 ? -12.897 1.803 3.729 1.00 73.44 96 ALA A C 1
ATOM 794 O O . ALA A 1 96 ? -12.698 1.873 4.947 1.00 73.44 96 ALA A O 1
ATOM 795 N N . PRO A 1 97 ? -14.093 2.157 3.209 1.00 80.06 97 PRO A N 1
ATOM 796 C CA . PRO A 1 97 ? -15.227 2.581 4.029 1.00 80.06 97 PRO A CA 1
ATOM 797 C C . PRO A 1 97 ? -15.691 1.509 5.017 1.00 80.06 97 PRO A C 1
ATOM 799 O O . PRO A 1 97 ? -15.994 1.832 6.162 1.00 80.06 97 PRO A O 1
ATOM 802 N N . LEU A 1 98 ? -15.727 0.233 4.614 1.00 82.88 98 LEU A N 1
ATOM 803 C CA . LEU A 1 98 ? -16.152 -0.863 5.492 1.00 82.88 98 LEU A CA 1
ATOM 804 C C . LEU A 1 98 ? -15.185 -1.072 6.661 1.00 82.88 98 LEU A C 1
ATOM 806 O O . LEU A 1 98 ? -15.634 -1.225 7.796 1.00 82.88 98 LEU A O 1
ATOM 810 N N . ILE A 1 99 ? -13.874 -1.021 6.407 1.00 83.00 99 ILE A N 1
ATOM 811 C CA . ILE A 1 99 ? -12.845 -1.078 7.451 1.00 83.00 99 ILE A CA 1
ATOM 812 C C . ILE A 1 99 ? -13.028 0.114 8.403 1.00 83.00 99 ILE A C 1
ATOM 814 O O . ILE A 1 99 ? -13.058 -0.070 9.621 1.00 83.00 99 ILE A O 1
ATOM 818 N N . PHE A 1 100 ? -13.220 1.324 7.865 1.00 83.75 100 PHE A N 1
ATOM 819 C CA . PHE A 1 100 ? -13.415 2.528 8.673 1.00 83.75 100 PHE A CA 1
ATOM 820 C C . PHE A 1 100 ? -14.672 2.456 9.553 1.00 83.75 100 PHE A C 1
ATOM 822 O O . PHE A 1 100 ? -14.611 2.761 10.747 1.00 83.75 100 PHE A O 1
ATOM 829 N N . ILE A 1 101 ? -15.804 2.018 8.994 1.00 86.06 101 ILE A N 1
ATOM 830 C CA . ILE A 1 101 ? -17.067 1.843 9.723 1.00 86.06 101 ILE A CA 1
ATOM 831 C C . ILE A 1 101 ? -16.912 0.771 10.805 1.00 86.06 101 ILE A C 1
ATOM 833 O O . ILE A 1 101 ? -17.300 1.003 11.954 1.00 86.06 101 ILE A O 1
ATOM 837 N N . ALA A 1 102 ? -16.330 -0.385 10.471 1.00 86.88 102 ALA A N 1
ATOM 838 C CA . ALA A 1 102 ? -16.117 -1.481 11.414 1.00 86.88 102 ALA A CA 1
ATOM 839 C C . ALA A 1 102 ? -15.221 -1.061 12.588 1.00 86.88 102 ALA A C 1
ATOM 841 O O . ALA A 1 102 ? -15.534 -1.377 13.739 1.00 86.88 102 ALA A O 1
ATOM 842 N N . ASN A 1 103 ? -14.146 -0.314 12.318 1.00 86.19 103 ASN A N 1
ATOM 843 C CA . ASN A 1 103 ? -13.240 0.167 13.358 1.00 86.19 103 ASN A CA 1
ATO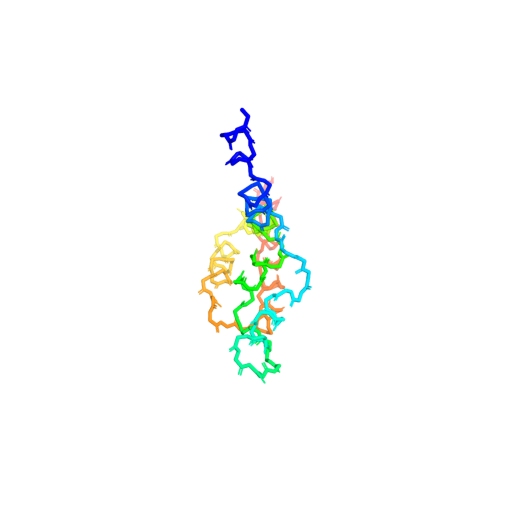M 844 C C . ASN A 1 103 ? -13.887 1.255 14.231 1.00 86.19 103 ASN A C 1
ATOM 846 O O . ASN A 1 103 ? -13.833 1.196 15.459 1.00 86.19 103 ASN A O 1
ATOM 850 N N . SER A 1 104 ? -14.568 2.221 13.608 1.00 87.56 104 SER A N 1
ATOM 851 C CA . SER A 1 104 ? -15.254 3.309 14.322 1.00 87.56 104 SER A CA 1
ATOM 852 C C . SER A 1 104 ? -16.376 2.785 15.222 1.00 87.56 104 SER A C 1
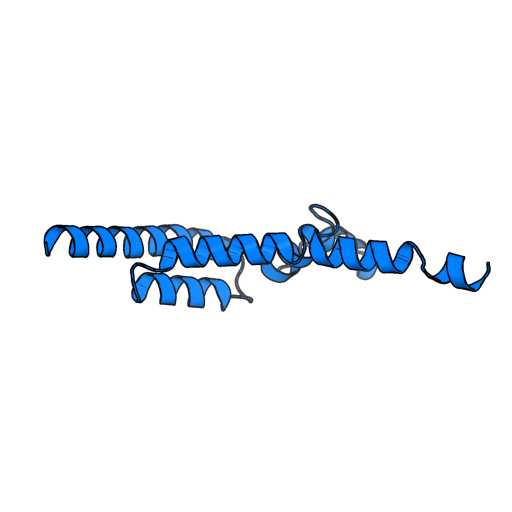ATOM 854 O O . SER A 1 104 ? -16.518 3.223 16.364 1.00 87.56 104 SER A O 1
ATOM 856 N N . SER A 1 105 ? -17.132 1.794 14.744 1.00 87.06 105 SER A N 1
ATOM 857 C CA . SER A 1 105 ? -18.201 1.150 15.515 1.00 87.06 105 SER A CA 1
ATOM 858 C C . SER A 1 105 ? -17.661 0.408 16.738 1.00 87.06 105 SER A C 1
ATOM 860 O O . SER A 1 105 ? -18.272 0.449 17.804 1.00 87.06 105 SER A O 1
ATOM 862 N N . ALA A 1 106 ? -16.507 -0.252 16.610 1.00 85.25 106 ALA A N 1
ATOM 863 C CA . ALA A 1 106 ? -15.869 -0.946 17.726 1.00 85.25 106 ALA A CA 1
ATOM 864 C C . ALA A 1 106 ? -15.337 0.030 18.786 1.00 85.25 106 ALA A C 1
ATOM 866 O O . ALA A 1 106 ? -15.597 -0.168 19.972 1.00 85.25 106 ALA A O 1
ATOM 867 N N . LYS A 1 107 ? -14.698 1.135 18.373 1.00 84.50 107 LYS A N 1
ATOM 868 C CA . LYS A 1 107 ? -14.264 2.198 19.300 1.00 84.50 107 LYS A CA 1
ATOM 869 C C . LYS A 1 107 ? -15.416 2.779 20.112 1.00 84.50 107 LYS A C 1
ATOM 871 O O . LYS A 1 107 ? -15.277 2.973 21.315 1.00 84.50 107 LYS A O 1
ATOM 876 N N . LEU A 1 108 ? -16.551 3.049 19.464 1.00 86.31 108 LEU A N 1
ATOM 877 C CA . LEU A 1 108 ? -17.742 3.559 20.146 1.00 86.31 108 LEU A CA 1
ATOM 878 C C . LEU A 1 108 ? -18.286 2.558 21.170 1.00 86.31 108 LEU A C 1
ATOM 880 O O . LEU A 1 108 ? -18.675 2.962 22.260 1.00 86.31 108 LEU A O 1
ATOM 884 N N . ARG A 1 109 ? -18.281 1.257 20.851 1.00 83.69 109 ARG A N 1
ATOM 885 C CA . ARG A 1 109 ? -18.704 0.211 21.795 1.00 83.69 109 ARG A CA 1
ATOM 886 C C . ARG A 1 109 ? -17.802 0.135 23.022 1.00 83.69 109 ARG A C 1
ATOM 888 O O . ARG A 1 109 ? -18.331 0.027 24.117 1.00 83.69 109 ARG A O 1
ATOM 895 N N . LEU A 1 110 ? -16.483 0.223 22.842 1.00 81.88 110 LEU A N 1
ATOM 896 C CA . LEU A 1 110 ? -15.530 0.234 23.956 1.00 81.88 110 LEU A CA 1
ATOM 897 C C . LEU A 1 110 ? -15.733 1.464 24.849 1.00 81.88 110 LEU A C 1
ATOM 899 O O . LEU A 1 110 ? -15.835 1.320 26.057 1.00 81.88 110 LEU A O 1
ATOM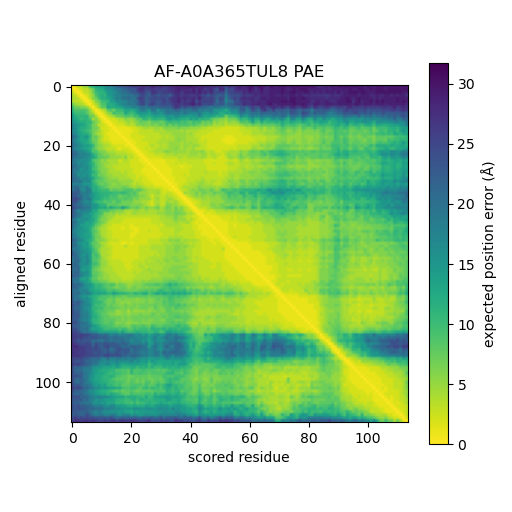 903 N N . LYS A 1 111 ? -15.898 2.653 24.255 1.00 83.06 111 LYS A N 1
ATOM 904 C CA . LYS A 1 111 ? -16.124 3.899 25.006 1.00 83.06 111 LYS A CA 1
ATOM 905 C C . LYS A 1 111 ? -17.414 3.892 25.838 1.00 83.06 111 LYS A C 1
ATOM 907 O O . LYS A 1 111 ? -17.470 4.558 26.858 1.00 83.06 111 LYS A O 1
ATOM 912 N N . ASN A 1 112 ? -18.453 3.200 25.375 1.00 82.12 112 ASN A N 1
ATOM 913 C CA . ASN A 1 112 ? -19.743 3.125 26.068 1.00 82.12 112 ASN A CA 1
ATOM 914 C C . ASN A 1 112 ? -19.815 1.975 27.093 1.00 82.12 112 ASN A C 1
ATOM 916 O O . ASN A 1 112 ? -20.867 1.789 27.702 1.00 82.12 112 ASN A O 1
ATOM 920 N N . ALA A 1 113 ? -18.763 1.159 27.207 1.00 73.88 113 ALA A N 1
ATOM 921 C CA . ALA A 1 113 ? -18.671 0.068 28.175 1.00 73.88 113 ALA A CA 1
ATOM 922 C C . ALA A 1 113 ? -17.972 0.482 29.487 1.00 73.88 113 ALA A C 1
ATOM 924 O O . ALA A 1 113 ? -18.053 -0.273 30.456 1.00 73.88 113 ALA A O 1
ATOM 925 N N . ASP A 1 114 ? -17.332 1.658 29.498 1.00 56.19 114 ASP A N 1
ATOM 926 C CA . ASP A 1 114 ? -16.753 2.341 30.665 1.00 56.19 114 ASP A CA 1
ATOM 927 C C . ASP A 1 114 ? -17.744 3.367 31.249 1.00 56.19 114 ASP A C 1
ATOM 929 O O . ASP A 1 114 ? -17.759 3.540 32.490 1.00 56.19 114 ASP A O 1
#

Radius of gyration: 19.52 Å; Cα contacts (8 Å, |Δi|>4): 109; chains: 1; bounding box: 61×18×58 Å

Foldseek 3Di:
DVVVCVVDPPVVVVVVCQAFADAQCPQQVVCCVPVVDRDDDQQVLVNCCRHGHDNVVVVVVVVQCVLQVLAPVLVVLSVVLVVVRVHHCVVVVVSVVVSNVRNVVSVVVVVVVD

pLDDT: mean 77.61, std 14.11, range [32.47, 91.12]

Organism: NCBI:txid115553

Mean predicted aligned error: 9.46 Å

Solvent-accessible surface area (backbone atoms only — not comparable to full-atom values): 6117 Å² total; per-residue (Å²): 112,79,73,60,62,68,71,28,69,67,62,53,47,52,52,47,31,52,40,54,15,69,37,85,62,41,48,30,51,52,40,24,68,75,70,72,46,91,49,75,68,68,35,60,66,62,36,46,36,47,15,35,1,50,55,51,49,51,52,50,52,52,50,52,44,70,53,11,72,66,20,74,67,7,37,52,48,46,50,48,61,64,68,39,62,84,57,48,65,82,63,44,68,60,48,54,59,50,23,48,51,42,16,52,54,35,50,53,52,58,65,72,73,112

Secondary structure (DSSP, 8-state):
-HHHHTT-HHHHHHHHHHHH-S-TTHHHHHHHHHHSS----S-HHHHHHHHHHHHHHHHHHHHHHHHHTT-HHHHHHHHHHHH-TTS-HHHHHHHHHHHHHHHHHHHHHHHT--

Sequence (114 aa):
MLMEVLFDQSNISNVWNFLFGHGAEFSRLTVAEEFGFDIMPHNDFIRFFLDFGLFSCLILFVILYLVGKDSVLALMLVLIYMSAFYHNMLYSLYFAPLIFIANSSAKLRLKNAD